Protein AF-A0A1E9AGA7-F1 (afdb_monomer_lite)

Sequence (43 aa):
MVGVTRQYISDVENLKKIPSVKIAFDISKALGSNIYELFYYLG

Secondary structure (DSSP, 8-state):
--SS-HHHHHHHHTTSSPPPHHHHHHHHHHHTS-HHHHS----

Radius of gyration: 10.06 Å; chains: 1; bounding box: 23×17×26 Å

Structure (mmCIF, N/CA/C/O backbone):
data_AF-A0A1E9AGA7-F1
#
_entry.id   AF-A0A1E9AGA7-F1
#
loop_
_atom_site.group_PDB
_atom_site.id
_atom_site.type_symbol
_atom_site.label_atom_id
_atom_site.label_alt_id
_atom_site.label_comp_id
_atom_site.label_asym_id
_atom_site.label_entity_id
_atom_site.label_seq_id
_atom_site.pdbx_PDB_ins_code
_atom_site.Cartn_x
_atom_site.Cartn_y
_atom_site.Cartn_z
_atom_site.occupancy
_atom_site.B_iso_or_equiv
_atom_site.auth_seq_id
_atom_site.auth_comp_id
_atom_site.auth_asym_id
_atom_site.auth_atom_id
_atom_site.pdbx_PDB_model_num
ATOM 1 N N . MET A 1 1 ? -10.030 -6.464 -8.941 1.00 55.03 1 MET A N 1
ATOM 2 C CA . MET A 1 1 ? -8.707 -7.002 -9.321 1.00 55.03 1 MET A CA 1
ATOM 3 C C . MET A 1 1 ? -7.699 -5.880 -9.119 1.00 55.03 1 MET A C 1
ATOM 5 O O . MET A 1 1 ? -7.789 -4.882 -9.821 1.00 55.03 1 MET A O 1
ATOM 9 N N . VAL A 1 2 ? -6.841 -5.969 -8.099 1.00 63.06 2 VAL A N 1
ATOM 10 C CA . VAL A 1 2 ? -5.740 -5.008 -7.895 1.00 63.06 2 VAL A CA 1
ATOM 11 C C . VAL A 1 2 ? -4.816 -5.204 -9.095 1.00 63.06 2 VAL A C 1
ATOM 13 O O . VAL A 1 2 ? -4.415 -6.337 -9.333 1.00 63.06 2 VAL A O 1
ATOM 16 N N . GLY A 1 3 ? -4.580 -4.185 -9.922 1.00 73.88 3 GLY A N 1
ATOM 17 C CA . GLY A 1 3 ? -3.891 -4.296 -11.221 1.00 73.88 3 GLY A CA 1
ATOM 18 C C . GLY A 1 3 ? -2.392 -4.624 -11.135 1.00 73.88 3 GLY A C 1
ATOM 19 O O . GLY A 1 3 ? -1.580 -3.956 -11.765 1.00 73.88 3 GLY A O 1
ATOM 20 N N . VAL A 1 4 ? -2.022 -5.615 -10.328 1.00 77.94 4 VAL A N 1
ATOM 21 C CA . VAL A 1 4 ? -0.663 -6.050 -10.009 1.00 77.94 4 VAL A CA 1
ATOM 22 C C . VAL A 1 4 ? -0.536 -7.555 -10.241 1.00 77.94 4 VAL A C 1
ATOM 24 O O . VAL A 1 4 ? -1.508 -8.307 -10.151 1.00 77.94 4 VAL A O 1
ATOM 27 N N . THR A 1 5 ? 0.669 -8.011 -10.570 1.00 85.44 5 THR A N 1
ATOM 28 C CA . THR A 1 5 ? 0.930 -9.434 -10.810 1.00 85.44 5 THR A CA 1
ATOM 29 C C . THR A 1 5 ? 0.931 -10.222 -9.497 1.00 85.44 5 THR A C 1
ATOM 31 O O . THR A 1 5 ? 1.212 -9.675 -8.431 1.00 85.44 5 THR A O 1
ATOM 34 N N . ARG A 1 6 ? 0.689 -11.540 -9.560 1.00 82.94 6 ARG A N 1
ATOM 35 C CA . ARG A 1 6 ? 0.830 -12.418 -8.381 1.00 82.94 6 ARG A CA 1
ATOM 36 C C . ARG A 1 6 ? 2.242 -12.382 -7.789 1.00 82.94 6 ARG A C 1
ATOM 38 O O . ARG A 1 6 ? 2.379 -12.412 -6.574 1.00 82.94 6 ARG A O 1
ATOM 45 N N . GLN A 1 7 ? 3.269 -12.261 -8.635 1.00 85.88 7 GLN A N 1
ATOM 46 C CA . GLN A 1 7 ? 4.653 -12.113 -8.178 1.00 85.88 7 GLN A CA 1
ATOM 47 C C . GLN A 1 7 ? 4.828 -10.849 -7.332 1.00 85.88 7 GLN A C 1
ATOM 49 O O . GLN A 1 7 ? 5.428 -10.908 -6.269 1.00 85.88 7 GLN A O 1
ATOM 54 N N . TYR A 1 8 ? 4.253 -9.725 -7.767 1.00 84.69 8 TYR A N 1
ATOM 55 C CA . TYR A 1 8 ? 4.317 -8.475 -7.015 1.00 84.69 8 TYR A CA 1
ATOM 56 C C . TYR A 1 8 ? 3.660 -8.602 -5.635 1.00 84.69 8 TYR A C 1
ATOM 58 O O . TYR A 1 8 ? 4.216 -8.120 -4.654 1.00 84.69 8 TYR A O 1
ATOM 66 N N . ILE A 1 9 ? 2.502 -9.267 -5.552 1.00 82.00 9 ILE A N 1
ATOM 67 C CA . ILE A 1 9 ? 1.825 -9.535 -4.272 1.00 82.00 9 ILE A CA 1
ATOM 68 C C . ILE A 1 9 ? 2.729 -10.387 -3.373 1.00 82.00 9 ILE A C 1
ATOM 70 O O . ILE A 1 9 ? 2.989 -10.002 -2.238 1.00 82.00 9 ILE A O 1
ATOM 74 N N . SER A 1 10 ? 3.292 -11.472 -3.914 1.00 84.06 10 SER A N 1
ATOM 75 C CA . SER A 1 10 ? 4.233 -12.333 -3.190 1.00 84.06 10 SER A CA 1
ATOM 76 C C . SER A 1 10 ? 5.467 -11.567 -2.702 1.00 84.06 10 SER A C 1
ATOM 78 O O . SER A 1 10 ? 5.952 -11.826 -1.605 1.00 84.06 10 SER A O 1
ATOM 80 N N . ASP A 1 11 ? 6.003 -10.628 -3.483 1.00 86.94 11 ASP A N 1
ATOM 81 C CA . ASP A 1 11 ? 7.158 -9.821 -3.074 1.00 86.94 11 ASP A CA 1
ATOM 82 C C . ASP A 1 11 ? 6.811 -8.869 -1.916 1.00 86.94 11 ASP A C 1
ATOM 84 O O . ASP A 1 11 ? 7.651 -8.640 -1.044 1.00 86.94 11 ASP A O 1
ATOM 88 N N . VAL A 1 12 ? 5.581 -8.343 -1.886 1.00 83.88 12 VAL A N 1
ATOM 89 C CA . VAL A 1 12 ? 5.066 -7.513 -0.785 1.00 83.88 12 VAL A CA 1
ATOM 90 C C . VAL A 1 12 ? 4.860 -8.344 0.482 1.00 83.88 12 VAL A C 1
ATOM 92 O O . VAL A 1 12 ? 5.338 -7.954 1.544 1.00 83.88 12 VAL A O 1
ATOM 95 N N . GLU A 1 13 ? 4.221 -9.511 0.376 1.00 80.62 13 GLU A N 1
ATOM 96 C CA . GLU A 1 13 ? 3.982 -10.423 1.509 1.00 80.62 13 GLU A CA 1
ATOM 97 C C . GLU A 1 13 ? 5.286 -10.913 2.156 1.00 80.62 13 GLU A C 1
ATOM 99 O O . GLU A 1 13 ? 5.347 -11.116 3.364 1.00 80.62 13 GLU A O 1
ATOM 104 N N . ASN A 1 14 ? 6.353 -11.059 1.363 1.00 84.19 14 ASN A N 1
ATOM 105 C CA . ASN A 1 14 ? 7.678 -11.463 1.842 1.00 84.19 14 ASN A CA 1
ATOM 106 C C . ASN A 1 14 ? 8.590 -10.275 2.204 1.00 84.19 14 ASN A C 1
ATOM 108 O O . ASN A 1 14 ? 9.802 -10.461 2.316 1.00 84.19 14 ASN A O 1
ATOM 112 N N . LEU A 1 15 ? 8.047 -9.057 2.338 1.00 81.38 15 LEU A N 1
ATOM 113 C CA . LEU A 1 15 ? 8.783 -7.833 2.699 1.00 81.38 15 LEU A CA 1
ATOM 114 C C . LEU A 1 15 ? 9.946 -7.473 1.754 1.00 81.38 15 LEU A C 1
ATOM 116 O O . LEU A 1 15 ? 10.786 -6.635 2.077 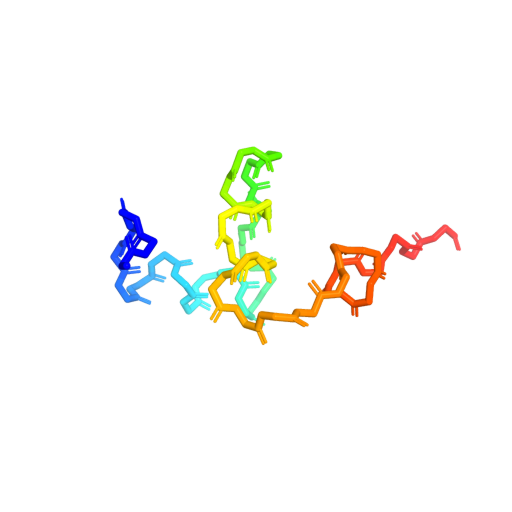1.00 81.38 15 LEU A O 1
ATOM 120 N N . LYS A 1 16 ? 9.999 -8.065 0.557 1.00 85.38 16 LYS A N 1
ATOM 121 C CA . LYS A 1 16 ? 11.013 -7.750 -0.462 1.00 85.38 16 LYS A CA 1
ATOM 122 C C . LYS A 1 16 ? 10.730 -6.416 -1.138 1.00 85.38 16 LYS A C 1
ATOM 124 O O . LYS A 1 16 ? 11.629 -5.813 -1.723 1.00 85.38 16 LYS A O 1
ATOM 129 N N . LYS A 1 17 ? 9.471 -5.972 -1.105 1.00 83.94 17 LYS A N 1
ATOM 130 C CA . LYS A 1 17 ? 9.025 -4.746 -1.757 1.00 83.94 17 LYS A CA 1
ATOM 131 C C . LYS A 1 17 ? 7.967 -4.041 -0.925 1.00 83.94 17 LYS A C 1
ATOM 133 O O . LYS A 1 17 ? 7.000 -4.653 -0.491 1.00 83.94 17 LYS A O 1
ATOM 138 N N . ILE A 1 18 ? 8.126 -2.732 -0.767 1.00 83.06 18 ILE A N 1
ATOM 139 C CA . ILE A 1 18 ? 7.105 -1.885 -0.152 1.00 83.06 18 ILE A CA 1
ATOM 140 C C . ILE A 1 18 ? 6.133 -1.452 -1.257 1.00 83.06 18 ILE A C 1
ATOM 142 O O . ILE A 1 18 ? 6.578 -0.918 -2.283 1.00 83.06 18 ILE A O 1
ATOM 146 N N . PRO A 1 19 ? 4.821 -1.697 -1.110 1.00 83.81 19 PRO A N 1
ATOM 147 C CA . PRO A 1 19 ? 3.855 -1.245 -2.091 1.00 83.81 19 PRO A CA 1
ATOM 148 C C . PRO A 1 19 ? 3.758 0.280 -2.101 1.00 83.81 19 PRO A C 1
ATOM 150 O O . PRO A 1 19 ? 3.955 0.946 -1.087 1.00 83.81 19 PRO A O 1
ATOM 153 N N . SER A 1 20 ? 3.431 0.855 -3.261 1.00 85.75 20 SER A N 1
ATOM 154 C CA . SER A 1 20 ? 3.108 2.282 -3.311 1.00 85.75 20 SER A CA 1
ATOM 155 C C . SER A 1 20 ? 1.816 2.552 -2.537 1.00 85.75 20 SER A C 1
ATOM 157 O O . SER A 1 20 ? 0.962 1.671 -2.419 1.00 85.75 20 SER A O 1
ATOM 159 N N . VAL A 1 21 ? 1.630 3.794 -2.080 1.00 83.94 21 VAL A N 1
ATOM 160 C CA . VAL A 1 21 ? 0.424 4.209 -1.339 1.00 83.94 21 VAL A CA 1
ATOM 161 C C . VAL A 1 21 ? -0.854 3.825 -2.093 1.00 83.94 21 VAL A C 1
ATOM 163 O O . VAL A 1 21 ? -1.770 3.255 -1.509 1.00 83.94 21 VAL A O 1
ATOM 166 N N . LYS A 1 22 ? -0.896 4.045 -3.415 1.00 86.75 22 LYS A N 1
ATOM 167 C CA . LYS A 1 22 ? -2.038 3.661 -4.258 1.00 86.75 22 LYS A CA 1
ATOM 168 C C . LYS A 1 22 ? -2.337 2.161 -4.183 1.00 86.75 22 LYS A C 1
ATOM 170 O O . LYS A 1 22 ? -3.485 1.784 -3.977 1.00 86.75 22 LYS A O 1
ATOM 175 N N . ILE A 1 23 ? -1.313 1.319 -4.326 1.00 85.19 23 ILE A N 1
ATOM 176 C CA . ILE A 1 23 ? -1.486 -0.137 -4.304 1.00 85.19 23 ILE A CA 1
ATOM 177 C C . ILE A 1 23 ? -1.917 -0.609 -2.913 1.00 85.19 23 ILE A C 1
ATOM 179 O O . ILE A 1 23 ? -2.793 -1.461 -2.814 1.00 85.19 23 ILE A O 1
ATOM 183 N N . ALA A 1 24 ? -1.374 -0.023 -1.846 1.00 84.94 24 ALA A N 1
ATOM 184 C CA . ALA A 1 24 ? -1.791 -0.328 -0.481 1.00 84.94 24 ALA A CA 1
ATOM 185 C C . ALA A 1 24 ? -3.291 -0.039 -0.255 1.00 84.94 24 ALA A C 1
ATOM 187 O O . ALA A 1 24 ? -4.007 -0.878 0.294 1.00 84.94 24 ALA A O 1
ATOM 188 N N . PHE A 1 25 ? -3.800 1.093 -0.759 1.00 86.44 25 PHE A N 1
ATOM 189 C CA . PHE A 1 25 ? -5.235 1.405 -0.723 1.00 86.44 25 PHE A CA 1
ATOM 190 C C . PHE A 1 25 ? -6.077 0.469 -1.597 1.00 86.44 25 PHE A C 1
ATOM 192 O O . PHE A 1 25 ? -7.169 0.074 -1.189 1.00 86.44 25 PH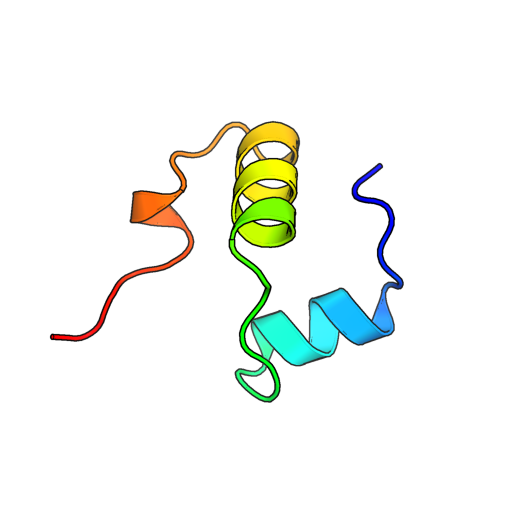E A O 1
ATOM 199 N N . ASP A 1 26 ? -5.596 0.098 -2.784 1.00 86.88 26 ASP A N 1
ATOM 200 C CA . ASP A 1 26 ? -6.310 -0.836 -3.661 1.00 86.88 26 ASP A CA 1
ATOM 201 C C . ASP A 1 26 ? -6.409 -2.241 -3.032 1.00 86.88 26 ASP A C 1
ATOM 203 O O . ASP A 1 26 ? -7.455 -2.884 -3.130 1.00 86.88 26 ASP A O 1
ATOM 207 N N . ILE A 1 27 ? -5.360 -2.695 -2.333 1.00 83.19 27 ILE A N 1
ATOM 208 C CA . ILE A 1 27 ? -5.353 -3.946 -1.555 1.00 83.19 27 ILE A CA 1
ATOM 209 C C . ILE A 1 27 ? -6.338 -3.856 -0.383 1.00 83.19 27 ILE A C 1
ATOM 211 O O . ILE A 1 27 ? -7.176 -4.741 -0.228 1.00 83.19 27 ILE A O 1
ATOM 215 N N . SER A 1 28 ? -6.298 -2.769 0.391 1.00 86.06 28 SER A N 1
ATOM 216 C CA . SER A 1 28 ? -7.241 -2.514 1.491 1.00 86.06 28 SER A CA 1
ATOM 217 C C . SER A 1 28 ? -8.701 -2.592 1.037 1.00 86.06 28 SER A C 1
ATOM 219 O O . SER A 1 28 ? -9.495 -3.318 1.632 1.00 86.06 28 SER A O 1
ATOM 221 N N . LYS A 1 29 ? -9.046 -1.940 -0.081 1.00 87.19 29 LYS A N 1
ATOM 222 C CA . LYS A 1 29 ? -10.393 -2.014 -0.669 1.00 87.19 29 LYS A CA 1
ATOM 223 C C . LYS A 1 29 ? -10.775 -3.422 -1.112 1.00 87.19 29 LYS A C 1
ATOM 225 O O . LYS A 1 29 ? -11.922 -3.815 -0.935 1.00 87.19 29 LYS A O 1
ATOM 230 N N . ALA A 1 30 ? -9.845 -4.161 -1.714 1.00 84.75 30 ALA A N 1
ATOM 231 C CA . ALA A 1 30 ? -10.101 -5.518 -2.185 1.00 84.75 30 ALA A CA 1
ATOM 232 C C . ALA A 1 30 ? -10.329 -6.510 -1.033 1.00 84.75 30 ALA A C 1
ATOM 234 O O . ALA A 1 30 ? -11.122 -7.435 -1.187 1.00 84.75 30 ALA A O 1
ATOM 235 N N . LEU A 1 31 ? -9.650 -6.312 0.100 1.00 82.25 31 LEU A N 1
ATOM 236 C CA . LEU A 1 31 ? -9.771 -7.154 1.293 1.00 82.25 31 LEU A CA 1
ATOM 237 C C . LEU A 1 31 ? -10.894 -6.703 2.239 1.00 82.25 31 LEU A C 1
ATOM 239 O O . LEU A 1 31 ? -11.293 -7.467 3.111 1.00 82.25 31 LEU A O 1
ATOM 243 N N . GLY A 1 32 ? -11.414 -5.483 2.071 1.00 85.12 32 GLY A N 1
ATOM 244 C CA . GLY A 1 32 ? -12.410 -4.909 2.979 1.00 85.12 32 GLY A CA 1
ATOM 245 C C . GLY A 1 32 ? -11.853 -4.617 4.377 1.00 85.12 32 GLY A C 1
ATOM 246 O O . GLY A 1 32 ? -12.620 -4.530 5.330 1.00 85.12 32 GLY A O 1
ATOM 247 N N . SER A 1 33 ? -10.532 -4.474 4.498 1.00 85.31 33 SER A N 1
ATOM 248 C CA . SER A 1 33 ? -9.820 -4.217 5.757 1.00 85.31 33 SER A CA 1
ATOM 249 C C . SER A 1 33 ? -9.221 -2.817 5.759 1.00 85.31 33 SER A C 1
ATOM 251 O O . SER A 1 33 ? -8.928 -2.261 4.695 1.00 85.31 33 SER A O 1
ATOM 253 N N . ASN A 1 34 ? -9.006 -2.231 6.937 1.00 85.50 34 ASN A N 1
ATOM 254 C CA . ASN A 1 34 ? -8.419 -0.899 7.026 1.00 85.50 34 ASN A CA 1
ATOM 255 C C . ASN A 1 34 ? -6.931 -0.942 6.625 1.00 85.50 34 ASN A C 1
ATOM 257 O O . ASN A 1 34 ? -6.198 -1.854 6.997 1.00 85.50 34 ASN A O 1
ATOM 261 N N . ILE A 1 35 ? -6.458 0.057 5.874 1.00 83.94 35 ILE A N 1
ATOM 262 C CA . ILE A 1 35 ? -5.051 0.145 5.461 1.00 83.94 35 ILE A CA 1
ATOM 263 C C . ILE A 1 35 ? -4.080 0.118 6.654 1.00 83.94 35 ILE A C 1
ATOM 265 O O . ILE A 1 35 ? -3.012 -0.480 6.542 1.00 83.94 35 ILE A O 1
ATOM 269 N N . TYR A 1 36 ?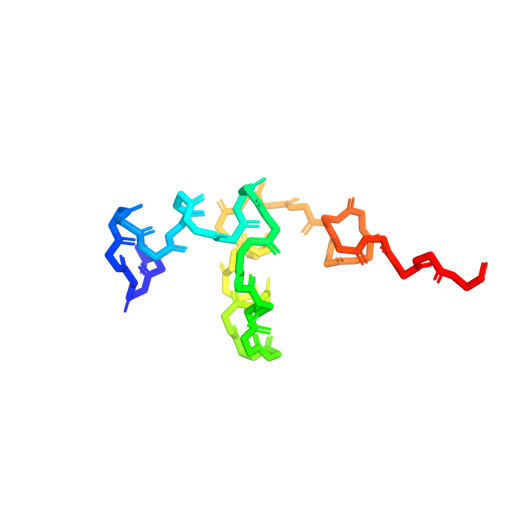 -4.469 0.692 7.798 1.00 81.69 36 TYR A N 1
ATOM 270 C CA . TYR A 1 36 ? -3.663 0.682 9.025 1.00 81.69 36 TYR A CA 1
ATOM 271 C C . TYR A 1 36 ? -3.565 -0.707 9.671 1.00 81.69 36 TYR A C 1
ATOM 273 O O . TYR A 1 36 ? -2.612 -0.978 10.393 1.00 81.69 36 TYR A O 1
ATOM 281 N N . GLU A 1 37 ? -4.530 -1.590 9.406 1.00 79.88 37 GLU A N 1
ATOM 282 C CA . GLU A 1 37 ? -4.515 -2.979 9.882 1.00 79.88 37 GLU A CA 1
ATOM 283 C C . GLU A 1 37 ? -3.636 -3.868 8.994 1.00 79.88 37 GLU A C 1
ATOM 285 O O . GLU A 1 37 ? -3.067 -4.847 9.468 1.00 79.88 37 GLU A O 1
ATOM 290 N N . LEU A 1 38 ? -3.515 -3.526 7.707 1.00 75.56 38 LEU A N 1
ATOM 291 C CA . LEU A 1 38 ? -2.750 -4.301 6.726 1.00 75.56 38 LEU A CA 1
AT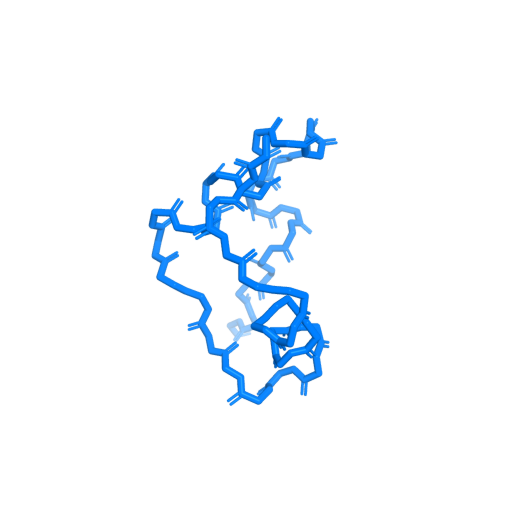OM 292 C C . LEU A 1 38 ? -1.266 -3.943 6.705 1.00 75.56 38 LEU A C 1
ATOM 294 O O . LEU A 1 38 ? -0.416 -4.812 6.530 1.00 75.56 38 LEU A O 1
ATOM 298 N N . PHE A 1 39 ? -0.952 -2.660 6.856 1.00 71.62 39 PHE A N 1
ATOM 299 C CA . PHE A 1 39 ? 0.412 -2.157 6.798 1.00 71.62 39 PHE A CA 1
ATOM 300 C C . PHE A 1 39 ? 0.727 -1.481 8.127 1.00 71.62 39 PHE A C 1
ATOM 302 O O . PHE A 1 39 ? 0.599 -0.267 8.277 1.00 71.62 39 PHE A O 1
ATOM 309 N N . TYR A 1 40 ? 1.108 -2.293 9.112 1.00 68.12 40 TYR A N 1
ATOM 310 C CA . TYR A 1 40 ? 1.524 -1.795 10.417 1.00 68.12 40 TYR A CA 1
ATOM 311 C C . TYR A 1 40 ? 2.878 -1.084 10.277 1.00 68.12 40 TYR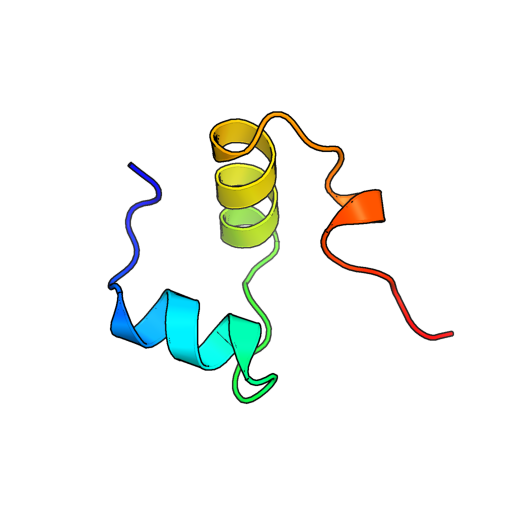 A C 1
ATOM 313 O O . TYR A 1 40 ? 3.879 -1.698 9.904 1.00 68.12 40 TYR A O 1
ATOM 321 N N . TYR A 1 41 ? 2.912 0.220 10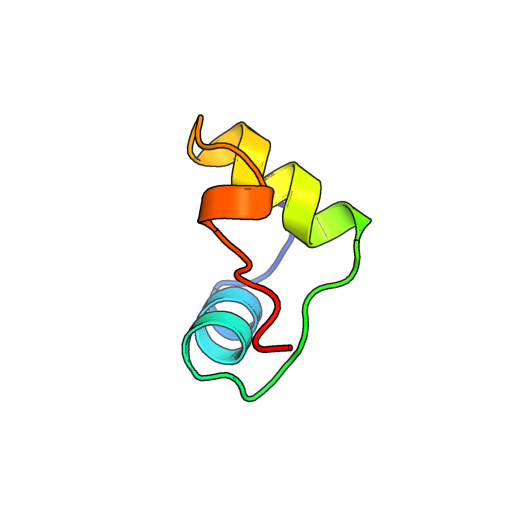.556 1.00 56.19 41 TYR A N 1
ATOM 322 C CA . TYR A 1 41 ? 4.162 0.966 10.686 1.00 56.19 41 TYR A CA 1
ATOM 323 C C . TYR A 1 41 ? 4.814 0.532 12.005 1.00 56.19 41 TYR A C 1
ATOM 325 O O . TYR A 1 41 ? 4.348 0.912 13.078 1.00 56.19 41 TYR A O 1
ATOM 333 N N . LEU A 1 42 ? 5.847 -0.313 11.939 1.00 51.81 42 LEU A N 1
ATOM 334 C CA . LEU A 1 42 ? 6.756 -0.545 13.064 1.00 51.81 42 LEU A CA 1
ATOM 335 C C . LEU A 1 42 ? 7.547 0.753 13.278 1.00 51.81 42 LEU A C 1
ATOM 337 O O . LEU A 1 42 ? 8.568 0.976 12.629 1.00 51.81 42 LEU A O 1
ATOM 341 N N . GLY A 1 43 ? 6.989 1.640 14.101 1.00 45.88 43 GLY A N 1
ATOM 342 C CA . GLY A 1 43 ? 7.711 2.753 14.714 1.00 45.88 43 GLY A CA 1
ATOM 343 C C . GLY A 1 43 ? 8.537 2.264 15.890 1.00 45.88 43 GLY A C 1
ATOM 344 O O . GLY A 1 43 ? 8.016 1.407 16.639 1.00 45.88 43 GLY A O 1
#

pLDDT: mean 79.58, std 10.15, range [45.88, 87.19]

Foldseek 3Di:
DLPDDPVVVVCVVVVVDDDDPVSLVVVCVVVVHDSCVVDPPPD